Protein AF-A0AAW7IR91-F1 (afdb_monomer_lite)

Structure (mmCIF, N/CA/C/O backbone):
data_AF-A0AAW7IR91-F1
#
_entry.id   AF-A0AAW7IR91-F1
#
loop_
_atom_site.group_PDB
_atom_site.id
_atom_site.type_symbol
_atom_site.label_atom_id
_atom_site.label_alt_id
_atom_site.label_comp_id
_atom_site.label_asym_id
_atom_site.label_entity_id
_atom_site.label_seq_id
_atom_site.pdbx_PDB_ins_code
_atom_site.Cartn_x
_atom_site.Cartn_y
_atom_site.Cartn_z
_atom_site.occupancy
_atom_site.B_iso_or_equiv
_atom_site.auth_seq_id
_atom_site.auth_comp_id
_atom_site.auth_asym_id
_atom_site.auth_atom_id
_atom_site.pdbx_PDB_model_num
ATOM 1 N N . MET A 1 1 ? 12.417 -0.961 -9.261 1.00 44.91 1 MET A N 1
ATOM 2 C CA . MET A 1 1 ? 12.287 0.357 -8.610 1.00 44.91 1 MET A CA 1
ATOM 3 C C . MET A 1 1 ? 11.860 0.157 -7.163 1.00 44.91 1 MET A C 1
ATOM 5 O O . MET A 1 1 ? 10.741 -0.257 -6.910 1.00 44.91 1 MET A O 1
ATOM 9 N N . PHE A 1 2 ? 12.783 0.401 -6.242 1.00 41.16 2 PHE A N 1
ATOM 10 C CA . PHE A 1 2 ? 12.535 0.697 -4.834 1.00 41.16 2 PHE A CA 1
ATOM 11 C C . PHE A 1 2 ? 13.237 2.021 -4.629 1.00 41.16 2 PHE A C 1
ATOM 13 O O . PHE A 1 2 ? 14.450 2.080 -4.825 1.00 41.16 2 PHE A O 1
ATOM 20 N N . GLY A 1 3 ? 12.503 3.100 -4.411 1.00 51.56 3 GLY A N 1
ATOM 21 C CA . GLY A 1 3 ? 13.139 4.396 -4.590 1.00 51.56 3 GLY A CA 1
ATOM 22 C C . GLY A 1 3 ? 12.228 5.562 -4.335 1.00 51.56 3 GLY A C 1
ATOM 23 O O . GLY A 1 3 ? 12.239 6.504 -5.115 1.00 51.56 3 GLY A O 1
ATOM 24 N N . ASP A 1 4 ? 11.451 5.507 -3.263 1.00 53.78 4 ASP A N 1
ATOM 25 C CA . ASP A 1 4 ? 11.021 6.748 -2.644 1.00 53.78 4 ASP A CA 1
ATOM 26 C C . ASP A 1 4 ? 11.996 7.167 -1.518 1.00 53.78 4 ASP A C 1
ATOM 28 O O . ASP A 1 4 ? 12.038 8.340 -1.168 1.00 53.78 4 ASP A O 1
ATOM 32 N N . GLY A 1 5 ? 12.837 6.242 -1.024 1.00 57.88 5 GLY A N 1
ATOM 33 C CA . GLY A 1 5 ? 13.837 6.493 0.014 1.00 57.88 5 GLY A CA 1
ATOM 34 C C . GLY A 1 5 ? 13.222 6.798 1.379 1.00 57.88 5 GLY A C 1
ATOM 35 O O . GLY A 1 5 ? 13.767 7.642 2.085 1.00 57.88 5 GLY A O 1
ATOM 36 N N . TYR A 1 6 ? 12.080 6.188 1.722 1.00 56.50 6 TYR A N 1
ATOM 37 C CA . TYR A 1 6 ? 11.268 6.582 2.881 1.00 56.50 6 TYR A CA 1
ATOM 38 C C . TYR A 1 6 ? 10.801 8.043 2.760 1.00 56.50 6 TYR A C 1
ATOM 40 O O . TYR A 1 6 ? 10.964 8.853 3.670 1.00 56.50 6 TYR A O 1
ATOM 48 N N . GLY A 1 7 ? 10.289 8.411 1.586 1.00 58.56 7 GLY A N 1
ATOM 49 C CA . GLY A 1 7 ? 9.817 9.761 1.287 1.00 58.56 7 GLY A CA 1
ATOM 50 C C . GLY A 1 7 ? 10.896 10.794 0.926 1.00 58.56 7 GLY A C 1
ATOM 51 O O . GLY A 1 7 ? 10.558 11.949 0.680 1.00 58.56 7 GLY A O 1
ATOM 52 N N . THR A 1 8 ? 12.181 10.428 0.868 1.00 59.12 8 THR A N 1
ATOM 53 C CA . THR A 1 8 ? 13.291 11.388 0.671 1.00 59.12 8 THR A CA 1
ATOM 54 C C . THR A 1 8 ? 13.711 11.614 -0.785 1.00 59.12 8 THR A C 1
ATOM 56 O O . THR A 1 8 ? 14.359 12.614 -1.098 1.00 59.12 8 THR A O 1
ATOM 59 N N . SER A 1 9 ? 13.331 10.727 -1.702 1.00 73.19 9 SER A N 1
ATOM 60 C CA . SER A 1 9 ? 13.695 10.827 -3.117 1.00 73.19 9 SER A CA 1
ATOM 61 C C . SER A 1 9 ? 13.120 12.085 -3.772 1.00 73.19 9 SER A C 1
ATOM 63 O O . SER A 1 9 ? 12.084 12.612 -3.362 1.00 73.19 9 SER A O 1
ATOM 65 N N . PHE A 1 10 ? 13.742 12.531 -4.866 1.00 74.19 10 PHE A N 1
ATOM 66 C CA . PHE A 1 10 ? 13.192 13.597 -5.709 1.00 74.19 10 PHE A CA 1
ATOM 67 C C . PHE A 1 10 ? 11.746 13.297 -6.139 1.00 74.19 10 PHE A C 1
ATOM 69 O O . PHE A 1 10 ? 10.889 14.180 -6.112 1.00 74.19 10 PHE A O 1
ATOM 76 N N . LEU A 1 11 ? 11.447 12.037 -6.469 1.00 80.88 11 LEU A N 1
ATOM 77 C CA . LEU A 1 11 ? 10.115 11.617 -6.893 1.00 80.88 11 LEU A CA 1
ATOM 78 C C . LEU A 1 11 ? 9.076 11.715 -5.760 1.00 80.88 11 LEU A C 1
ATOM 80 O O . LEU A 1 11 ? 7.954 12.168 -5.991 1.00 80.88 11 LEU A O 1
ATOM 84 N N . ALA A 1 12 ? 9.462 11.384 -4.529 1.00 75.62 12 ALA A N 1
ATOM 85 C CA . ALA A 1 12 ? 8.611 11.515 -3.348 1.00 75.62 12 ALA A CA 1
ATOM 86 C C . ALA A 1 12 ? 8.434 12.973 -2.897 1.00 75.62 12 ALA A C 1
ATOM 88 O O . ALA A 1 12 ? 7.330 13.398 -2.553 1.00 75.62 12 ALA A O 1
ATOM 89 N N . ASN A 1 13 ? 9.509 13.762 -2.923 1.00 77.62 13 ASN A N 1
ATOM 90 C CA . ASN A 1 13 ? 9.504 15.126 -2.404 1.00 77.62 13 ASN A CA 1
ATOM 91 C C . ASN A 1 13 ? 8.914 16.138 -3.385 1.00 77.62 13 ASN A C 1
ATOM 93 O O . ASN A 1 13 ? 8.056 16.931 -2.989 1.00 77.62 13 ASN A O 1
ATOM 97 N N . GLN A 1 14 ? 9.341 16.089 -4.648 1.00 81.38 14 GLN A N 1
ATOM 98 C CA . GLN A 1 14 ? 8.917 17.020 -5.698 1.00 81.38 14 GLN A CA 1
ATOM 99 C C . GLN A 1 14 ? 7.743 16.471 -6.507 1.00 81.38 14 GLN A C 1
ATOM 101 O O . GLN A 1 14 ? 6.839 17.214 -6.880 1.00 81.38 14 GLN A O 1
ATOM 106 N N . GLY A 1 15 ? 7.736 15.161 -6.761 1.00 84.06 15 GLY A N 1
ATOM 107 C CA . GLY A 1 15 ? 6.652 14.500 -7.487 1.00 84.06 15 GLY A CA 1
ATOM 108 C C . GLY A 1 15 ? 5.457 14.111 -6.615 1.00 84.06 15 GLY A C 1
ATOM 109 O O . GLY A 1 15 ? 4.414 13.763 -7.161 1.00 84.06 15 GLY A O 1
ATOM 110 N N . LYS A 1 16 ? 5.609 14.119 -5.280 1.00 90.69 16 LYS A N 1
ATOM 111 C CA . LYS A 1 16 ? 4.646 13.549 -4.315 1.00 90.69 16 LYS A CA 1
ATOM 112 C C . LYS A 1 16 ? 4.246 12.105 -4.636 1.00 90.69 16 LYS A C 1
ATOM 114 O O . LYS A 1 16 ? 3.186 11.660 -4.217 1.00 90.69 16 LYS A O 1
ATOM 119 N N . ASN A 1 17 ? 5.095 11.375 -5.361 1.00 90.00 17 ASN A N 1
ATOM 120 C CA . ASN A 1 17 ? 4.855 10.014 -5.824 1.00 90.00 17 ASN A CA 1
ATOM 121 C C . ASN A 1 17 ? 5.698 9.039 -5.000 1.00 90.00 17 ASN A C 1
ATOM 123 O O . ASN A 1 17 ? 6.854 8.769 -5.321 1.00 90.00 17 ASN A O 1
ATOM 127 N N . ILE A 1 18 ? 5.109 8.540 -3.917 1.00 88.62 18 ILE A N 1
ATOM 128 C CA . ILE A 1 18 ? 5.779 7.658 -2.948 1.00 88.62 18 ILE A CA 1
ATOM 129 C C . ILE A 1 18 ? 5.772 6.180 -3.376 1.00 88.62 18 ILE A C 1
ATOM 131 O O . ILE A 1 18 ? 6.464 5.359 -2.788 1.00 88.62 18 ILE A O 1
ATOM 135 N N . PHE A 1 19 ? 5.034 5.837 -4.438 1.00 90.06 19 PHE A N 1
ATOM 136 C CA . PHE A 1 19 ? 4.905 4.458 -4.928 1.00 90.06 19 PHE A CA 1
ATOM 137 C C . PHE A 1 19 ? 5.681 4.187 -6.219 1.00 90.06 19 PHE A C 1
ATOM 139 O O . PHE A 1 19 ? 5.736 3.047 -6.679 1.00 90.06 19 PHE A O 1
ATOM 146 N N . GLY A 1 20 ? 6.278 5.216 -6.827 1.00 89.38 20 GLY A N 1
ATOM 147 C CA . GLY A 1 20 ? 6.952 5.084 -8.116 1.00 89.38 20 GLY A CA 1
ATOM 148 C C . GLY A 1 20 ? 5.993 4.782 -9.271 1.00 89.38 20 GLY A C 1
ATOM 149 O O . GLY A 1 20 ? 6.387 4.139 -10.241 1.00 89.38 20 GLY A O 1
ATOM 150 N N . THR A 1 21 ? 4.734 5.223 -9.192 1.00 91.00 21 THR A N 1
ATOM 151 C CA . THR A 1 21 ? 3.725 4.924 -10.217 1.00 91.00 21 THR A CA 1
ATOM 152 C C . THR A 1 21 ? 4.099 5.592 -11.542 1.00 91.00 21 THR A C 1
ATOM 154 O O . THR A 1 21 ? 4.224 6.819 -11.615 1.00 91.00 21 THR A O 1
ATOM 157 N N . LYS A 1 22 ? 4.281 4.797 -12.602 1.00 89.50 22 LYS A N 1
ATOM 158 C CA . LYS A 1 22 ? 4.621 5.286 -13.950 1.00 89.50 22 LYS A CA 1
ATOM 159 C C . LYS A 1 22 ? 3.425 5.952 -14.652 1.00 89.50 22 LYS A C 1
ATOM 161 O O . LYS A 1 22 ? 2.261 5.652 -14.371 1.00 89.50 22 LYS A O 1
ATOM 166 N N . GLY A 1 23 ? 3.721 6.841 -15.601 1.00 90.44 23 GLY A N 1
ATOM 167 C CA . GLY A 1 23 ? 2.746 7.542 -16.445 1.00 90.44 23 GLY A CA 1
ATOM 168 C C . GLY A 1 23 ? 2.557 9.012 -16.070 1.00 90.44 23 GLY A C 1
ATOM 169 O O . GLY A 1 23 ? 3.486 9.662 -15.600 1.00 90.44 23 GLY A O 1
ATOM 170 N N . ASP A 1 24 ? 1.358 9.539 -16.300 1.00 92.75 24 ASP A N 1
ATOM 171 C CA . ASP A 1 24 ? 0.935 10.862 -15.838 1.00 92.75 24 ASP A CA 1
ATOM 172 C C . ASP A 1 24 ? -0.299 10.774 -14.939 1.00 92.75 24 ASP A C 1
ATOM 174 O O . ASP A 1 24 ? -1.052 9.798 -14.970 1.00 92.75 24 ASP A O 1
ATOM 178 N N . PHE A 1 25 ? -0.470 11.796 -14.109 1.00 93.69 25 PHE A N 1
ATOM 179 C CA . PHE A 1 25 ? -1.666 11.994 -13.311 1.00 93.69 25 PHE A CA 1
ATOM 180 C C . PHE A 1 25 ? -2.304 13.312 -13.727 1.00 93.69 25 PHE A C 1
ATOM 182 O O . PHE A 1 25 ? -1.758 14.381 -13.466 1.00 93.69 25 PHE A O 1
ATOM 189 N N . LYS A 1 26 ? -3.454 13.234 -14.408 1.00 93.50 26 LYS A N 1
ATOM 190 C CA . LYS A 1 26 ? -4.162 14.406 -14.955 1.00 93.50 26 LYS A CA 1
ATOM 191 C C . LYS A 1 26 ? -3.244 15.279 -15.834 1.00 93.50 26 LYS A C 1
ATOM 193 O O . LYS A 1 26 ? -3.295 16.501 -15.757 1.00 93.50 26 LYS A O 1
ATOM 198 N N . GLY A 1 27 ? -2.389 14.646 -16.644 1.00 94.06 27 GLY A N 1
ATOM 199 C CA . GLY A 1 27 ? -1.415 15.324 -17.504 1.00 94.06 27 GLY A CA 1
ATOM 200 C C . GLY A 1 27 ? -0.086 15.682 -16.827 1.00 94.06 27 GLY A C 1
ATOM 201 O O . GLY A 1 27 ? 0.899 15.912 -17.527 1.00 94.06 27 GLY A O 1
ATOM 202 N N . GLU A 1 28 ? -0.002 15.653 -15.494 1.00 96.44 28 GLU A N 1
ATOM 203 C CA . GLU A 1 28 ? 1.215 15.996 -14.754 1.00 96.44 28 GLU A CA 1
ATOM 204 C C . GLU A 1 28 ? 2.156 14.795 -14.601 1.00 96.44 28 GLU A C 1
ATOM 206 O O . GLU A 1 28 ? 1.751 13.675 -14.267 1.00 96.44 28 GLU A O 1
ATOM 211 N N . SER A 1 29 ? 3.453 15.032 -14.807 1.00 95.12 29 SER A N 1
ATOM 212 C CA . SER A 1 29 ? 4.480 14.000 -14.660 1.00 95.12 29 SER A CA 1
ATOM 213 C C . SER A 1 29 ? 5.855 14.565 -14.329 1.00 95.12 29 SER A C 1
ATOM 215 O O . SER A 1 29 ? 6.128 15.749 -14.519 1.00 95.12 29 SER A O 1
ATOM 217 N N . VAL A 1 30 ? 6.725 13.684 -13.848 1.00 92.31 30 VAL A N 1
ATOM 218 C CA . VAL A 1 30 ? 8.154 13.910 -13.657 1.00 92.31 30 VAL A CA 1
ATOM 219 C C . VAL A 1 30 ? 8.903 12.871 -14.486 1.00 92.31 30 VAL A C 1
ATOM 221 O O . VAL A 1 30 ? 8.637 11.674 -14.379 1.00 92.31 30 VAL A O 1
ATOM 224 N N . ILE A 1 31 ? 9.839 13.323 -15.318 1.00 90.75 31 ILE A N 1
ATOM 225 C CA . ILE A 1 31 ? 10.713 12.445 -16.098 1.00 90.75 31 ILE A CA 1
ATOM 226 C C . ILE A 1 31 ? 12.050 12.343 -15.372 1.00 90.75 31 ILE A C 1
ATOM 228 O O . ILE A 1 31 ? 12.711 13.355 -15.147 1.00 90.75 31 ILE A O 1
ATOM 232 N N . ILE A 1 32 ? 12.437 11.126 -14.996 1.00 88.19 32 ILE A N 1
ATOM 233 C CA . ILE A 1 32 ? 13.714 10.842 -14.332 1.00 88.19 32 ILE A CA 1
ATOM 234 C C . ILE A 1 32 ? 14.343 9.578 -14.907 1.00 88.19 32 ILE A C 1
ATOM 236 O O . ILE A 1 32 ? 13.657 8.696 -15.426 1.00 88.19 32 ILE A O 1
ATOM 240 N N . GLN A 1 33 ? 15.661 9.488 -14.796 1.00 86.94 33 GLN A N 1
ATOM 241 C CA . GLN A 1 33 ? 16.402 8.285 -15.138 1.00 86.94 33 GLN A CA 1
ATOM 242 C C . GLN A 1 33 ? 16.251 7.248 -14.017 1.00 86.94 33 GLN A C 1
ATOM 244 O O . GLN A 1 33 ? 16.450 7.558 -12.842 1.00 86.94 33 GLN A O 1
ATOM 249 N N . THR A 1 34 ? 15.892 6.016 -14.370 1.00 86.69 34 THR A N 1
ATOM 250 C CA . THR A 1 34 ? 15.755 4.894 -13.433 1.00 86.69 34 THR A CA 1
ATOM 251 C C . THR A 1 34 ? 16.511 3.672 -13.917 1.00 86.69 34 THR A C 1
ATOM 253 O O . THR A 1 34 ? 16.859 3.564 -15.089 1.00 86.69 34 THR A O 1
ATOM 256 N N . ILE A 1 35 ? 16.757 2.737 -13.002 1.00 87.81 35 ILE A N 1
ATOM 257 C CA . ILE A 1 35 ? 17.285 1.417 -13.339 1.00 87.81 35 ILE A CA 1
ATOM 258 C C . ILE A 1 35 ? 16.107 0.475 -13.597 1.00 87.81 35 ILE A C 1
ATOM 260 O O . ILE A 1 35 ? 15.287 0.241 -12.706 1.00 87.81 35 ILE A O 1
ATOM 264 N N . GLU A 1 36 ? 16.052 -0.067 -14.806 1.00 87.88 36 GLU A N 1
ATOM 265 C CA . GLU A 1 36 ? 15.195 -1.185 -15.196 1.00 87.88 36 GLU A CA 1
ATOM 266 C C . GLU A 1 36 ? 16.045 -2.440 -15.364 1.00 87.88 36 GLU A C 1
ATOM 268 O O . GLU A 1 36 ? 17.218 -2.347 -15.713 1.00 87.88 36 GLU A O 1
ATOM 273 N N . TYR A 1 37 ? 15.469 -3.614 -15.135 1.00 88.50 37 TYR A N 1
ATOM 274 C CA . TYR A 1 37 ? 16.160 -4.875 -15.386 1.00 88.50 37 TYR A CA 1
ATOM 275 C C . TYR A 1 37 ? 15.627 -5.504 -16.672 1.00 88.50 37 TYR A C 1
ATOM 277 O O . TYR A 1 37 ? 14.447 -5.832 -16.767 1.00 88.50 37 TYR A O 1
ATOM 285 N N . VAL A 1 38 ? 16.505 -5.680 -17.659 1.00 88.44 38 VAL A N 1
ATOM 286 C CA . VAL A 1 38 ? 16.202 -6.337 -18.938 1.00 88.44 38 VAL A CA 1
ATOM 287 C C . VAL A 1 38 ? 17.070 -7.582 -19.024 1.00 88.44 38 VAL A C 1
ATOM 289 O O . VAL A 1 38 ? 18.289 -7.494 -18.901 1.00 88.44 38 VAL A O 1
ATOM 292 N N . ASN A 1 39 ? 16.453 -8.757 -19.178 1.00 87.88 39 ASN A N 1
ATOM 293 C CA . ASN A 1 39 ? 17.149 -10.051 -19.117 1.00 87.88 39 ASN A CA 1
ATOM 294 C C . ASN A 1 39 ? 18.015 -10.213 -17.847 1.00 87.88 39 ASN A C 1
ATOM 296 O O . ASN A 1 39 ? 19.097 -10.790 -17.887 1.00 87.88 39 ASN A O 1
ATOM 300 N N . GLY A 1 40 ? 17.558 -9.652 -16.721 1.00 84.88 40 GLY A N 1
ATOM 301 C CA . GLY A 1 40 ? 18.269 -9.689 -15.439 1.00 84.88 40 GLY A CA 1
ATOM 302 C C . GLY A 1 40 ? 19.435 -8.701 -15.301 1.00 84.88 40 GLY A C 1
ATOM 303 O O . GLY A 1 40 ? 19.997 -8.598 -14.213 1.00 84.88 40 GLY A O 1
ATOM 304 N N . ALA A 1 41 ? 19.775 -7.939 -16.344 1.00 89.00 41 ALA A N 1
ATOM 305 C CA . ALA A 1 41 ? 20.823 -6.923 -16.296 1.00 89.00 41 ALA A CA 1
ATOM 306 C C . ALA A 1 41 ? 20.237 -5.520 -16.043 1.00 89.00 41 ALA A C 1
ATOM 308 O O . ALA A 1 41 ? 19.228 -5.168 -16.661 1.00 89.00 41 ALA A O 1
ATOM 309 N N . PRO A 1 42 ? 20.852 -4.699 -15.170 1.00 89.50 42 PRO A N 1
ATOM 310 C CA . PRO A 1 42 ? 20.404 -3.335 -14.923 1.00 89.50 42 PRO A CA 1
ATOM 311 C C . PRO A 1 42 ? 20.737 -2.421 -16.112 1.00 89.50 42 PRO A C 1
ATOM 313 O O . PRO A 1 42 ? 21.872 -2.370 -16.580 1.00 89.50 42 PRO A O 1
ATOM 316 N N . VAL A 1 43 ? 19.753 -1.647 -16.559 1.00 92.06 43 VAL A N 1
ATOM 317 C CA . VAL A 1 43 ? 19.857 -0.666 -17.644 1.00 92.06 43 VAL A CA 1
ATOM 318 C C . VAL A 1 43 ? 19.279 0.660 -17.164 1.00 92.06 43 VAL A C 1
ATOM 320 O O . VAL A 1 43 ? 18.231 0.689 -16.520 1.00 92.06 43 VAL A O 1
ATOM 323 N N . GLN A 1 44 ? 19.948 1.770 -17.478 1.00 90.56 44 GLN A N 1
ATOM 324 C CA . GLN A 1 44 ? 19.427 3.101 -17.173 1.00 90.56 44 GLN A CA 1
ATOM 325 C C . GLN A 1 44 ? 18.466 3.565 -18.268 1.00 90.56 44 GLN A C 1
ATOM 327 O O . GLN A 1 44 ? 18.838 3.631 -19.438 1.00 90.56 44 GLN A O 1
ATOM 332 N N . VAL A 1 45 ? 17.243 3.919 -17.885 1.00 90.00 45 VAL A N 1
ATOM 333 C CA . VAL A 1 45 ? 16.170 4.307 -18.807 1.00 90.00 45 VAL A CA 1
ATOM 334 C C . VAL A 1 45 ? 15.484 5.564 -18.287 1.00 90.00 45 VAL A C 1
ATOM 336 O O . VAL A 1 45 ? 15.169 5.663 -17.102 1.00 90.00 45 VAL A O 1
ATOM 339 N N . TRP A 1 46 ? 15.231 6.531 -19.168 1.00 89.62 46 TRP A N 1
ATOM 340 C CA . TRP A 1 46 ? 14.371 7.669 -18.850 1.00 89.62 46 TRP A CA 1
ATOM 341 C C . TRP A 1 46 ? 12.919 7.206 -18.783 1.00 89.62 46 TRP A C 1
ATOM 343 O O . TRP A 1 46 ? 12.357 6.756 -19.779 1.00 89.62 46 TRP A O 1
ATOM 353 N N . ASN A 1 47 ? 12.315 7.318 -17.606 1.00 90.06 47 ASN A N 1
ATOM 354 C CA . ASN A 1 47 ? 10.933 6.930 -17.371 1.00 90.06 47 ASN A CA 1
ATOM 355 C C . ASN A 1 47 ? 10.096 8.140 -16.959 1.00 90.06 47 ASN A C 1
ATOM 357 O O . ASN A 1 47 ? 10.568 9.067 -16.297 1.00 90.06 47 ASN A O 1
ATOM 361 N N . LYS A 1 48 ? 8.822 8.101 -17.351 1.00 92.31 48 LYS A N 1
ATOM 362 C CA . LYS A 1 48 ? 7.804 9.080 -16.975 1.00 92.31 48 LYS A CA 1
ATOM 363 C C . LYS A 1 48 ? 7.053 8.564 -15.749 1.00 92.31 48 LYS A C 1
ATOM 365 O O . LYS A 1 48 ? 6.487 7.471 -15.794 1.00 92.31 48 LYS A O 1
ATOM 370 N N . PHE A 1 49 ? 7.032 9.349 -14.680 1.00 92.62 49 PHE A N 1
ATOM 371 C CA . PHE A 1 49 ? 6.323 9.041 -13.441 1.00 92.62 49 PHE A CA 1
ATOM 372 C C . PHE A 1 49 ? 5.219 10.045 -13.175 1.00 92.62 49 PHE A C 1
ATOM 374 O O . PHE A 1 49 ? 5.363 11.234 -13.464 1.00 92.62 49 PHE A O 1
ATOM 381 N N . ARG A 1 50 ? 4.130 9.562 -12.578 1.00 95.25 50 ARG A N 1
ATOM 382 C CA . ARG A 1 50 ? 3.007 10.405 -12.176 1.00 95.25 50 ARG A CA 1
ATOM 383 C C . ARG A 1 50 ? 3.491 11.457 -11.184 1.00 95.25 50 ARG A C 1
ATOM 385 O O . ARG A 1 50 ? 4.325 11.159 -10.327 1.00 95.25 50 ARG A O 1
ATOM 392 N N . LYS A 1 51 ? 2.973 12.676 -11.310 1.00 95.75 51 LYS A N 1
ATOM 393 C CA . LYS A 1 51 ? 3.209 13.769 -10.366 1.00 95.75 51 LYS A CA 1
ATOM 394 C C . LYS A 1 51 ? 1.892 14.130 -9.703 1.00 95.75 51 LYS A C 1
ATOM 396 O O . LYS A 1 51 ? 0.904 14.373 -10.388 1.00 95.75 51 LYS A O 1
ATOM 401 N N . TYR A 1 52 ? 1.893 14.174 -8.380 1.00 95.75 52 TYR A N 1
ATOM 402 C CA . TYR A 1 52 ? 0.692 14.379 -7.588 1.00 95.75 52 TYR A CA 1
ATOM 403 C C . TYR A 1 52 ? 0.727 15.721 -6.853 1.00 95.75 52 TYR A C 1
ATOM 405 O O . TYR A 1 52 ? 1.804 16.208 -6.502 1.00 95.75 52 TYR A O 1
ATOM 413 N N . PRO A 1 53 ? -0.443 16.313 -6.561 1.00 94.75 53 PRO A N 1
ATOM 414 C CA . PRO A 1 53 ? -0.527 17.473 -5.677 1.00 94.75 53 PRO A CA 1
ATOM 415 C C . PRO A 1 53 ? -0.148 17.146 -4.224 1.00 94.75 53 PRO A C 1
ATOM 417 O O . PRO A 1 53 ? 0.465 17.965 -3.543 1.00 94.75 53 PRO A O 1
ATOM 420 N N . THR A 1 54 ? -0.505 15.950 -3.739 1.00 93.56 54 THR A N 1
ATOM 421 C CA . THR A 1 54 ? -0.302 15.512 -2.349 1.00 93.56 54 THR A CA 1
ATOM 422 C C . THR A 1 54 ? 0.066 14.028 -2.281 1.00 93.56 54 THR A C 1
ATOM 424 O O . THR A 1 54 ? -0.188 13.269 -3.217 1.00 93.56 54 THR A O 1
ATOM 427 N N . TRP A 1 55 ? 0.637 13.592 -1.152 1.00 88.94 55 TRP A N 1
ATOM 428 C CA . TRP A 1 55 ? 0.867 12.164 -0.891 1.00 88.94 55 TRP A CA 1
ATOM 429 C C . TRP A 1 55 ? -0.443 11.368 -0.808 1.00 88.94 55 TRP A C 1
ATOM 431 O O . TRP A 1 55 ? -0.494 10.226 -1.254 1.00 88.94 55 TRP A O 1
ATOM 441 N N . GLU A 1 56 ? -1.517 11.984 -0.306 1.00 93.44 56 GLU A N 1
ATOM 442 C CA . GLU A 1 56 ? -2.851 11.376 -0.271 1.00 93.44 56 GLU A CA 1
ATOM 443 C C . GLU A 1 56 ? -3.370 11.061 -1.681 1.00 93.44 56 GLU A C 1
ATOM 445 O O . GLU A 1 56 ? -3.892 9.972 -1.913 1.00 93.4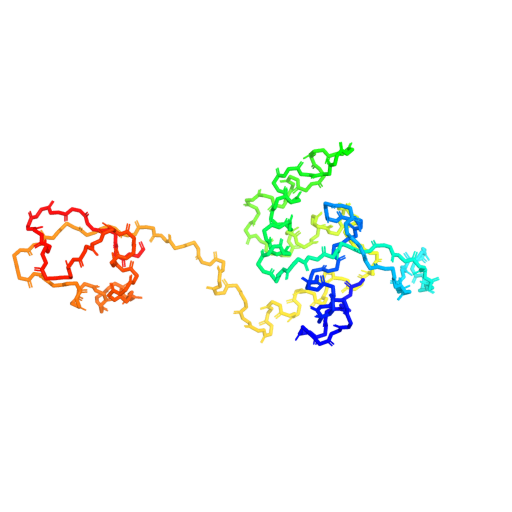4 56 GLU A O 1
ATOM 450 N N . GLU A 1 57 ? -3.174 11.967 -2.647 1.00 95.44 57 GLU A N 1
ATOM 451 C CA . GLU A 1 57 ? -3.542 11.707 -4.044 1.00 95.44 57 GLU A CA 1
ATOM 452 C C . GLU A 1 57 ? -2.719 10.558 -4.636 1.00 95.44 57 GLU A C 1
ATOM 454 O O . GLU A 1 57 ? -3.269 9.746 -5.372 1.00 95.44 57 GLU A O 1
ATOM 459 N N . SER A 1 58 ? -1.438 10.427 -4.275 1.00 94.25 58 SER A N 1
ATOM 460 C CA . SER A 1 58 ? -0.613 9.290 -4.703 1.00 94.25 58 SER A CA 1
ATOM 461 C C . SER A 1 58 ? -1.137 7.957 -4.159 1.00 94.25 58 SER A C 1
ATOM 463 O O . SER A 1 58 ? -1.231 6.984 -4.908 1.00 94.25 58 SER A O 1
ATOM 465 N N . LEU A 1 59 ? -1.541 7.921 -2.884 1.00 93.19 59 LEU A N 1
ATOM 466 C CA . LEU A 1 59 ? -2.127 6.733 -2.253 1.00 93.19 59 LEU A CA 1
ATOM 467 C C . LEU A 1 59 ? -3.472 6.371 -2.886 1.00 93.19 59 LEU A C 1
ATOM 469 O O . LEU A 1 59 ? -3.697 5.224 -3.273 1.00 93.19 59 LEU A O 1
ATOM 473 N N . ARG A 1 60 ? -4.355 7.362 -3.039 1.00 94.94 60 ARG A N 1
ATOM 474 C CA . ARG A 1 60 ? -5.667 7.191 -3.671 1.00 94.94 60 ARG A CA 1
ATOM 475 C C . ARG A 1 60 ? -5.533 6.717 -5.115 1.00 94.94 60 ARG A C 1
ATOM 477 O O . ARG A 1 60 ? -6.329 5.895 -5.569 1.00 94.94 60 ARG A O 1
ATOM 484 N N . ASP A 1 61 ? -4.559 7.232 -5.851 1.00 95.56 61 ASP A N 1
ATOM 485 C CA . ASP A 1 61 ? -4.311 6.847 -7.236 1.00 95.56 61 ASP A CA 1
ATOM 486 C C . ASP A 1 61 ? -3.789 5.409 -7.354 1.00 95.56 61 ASP A C 1
ATOM 488 O O . ASP A 1 61 ? -4.293 4.657 -8.189 1.00 95.56 61 ASP A O 1
ATOM 492 N N . LEU A 1 62 ? -2.872 4.979 -6.477 1.00 94.38 62 LEU A N 1
ATOM 493 C CA . LEU A 1 62 ? -2.433 3.581 -6.433 1.00 94.38 62 LEU A CA 1
ATOM 494 C C . LEU A 1 62 ? -3.597 2.634 -6.095 1.00 94.38 62 LEU A C 1
ATOM 496 O O . LEU A 1 62 ? -3.795 1.634 -6.784 1.00 94.38 62 LEU A O 1
ATOM 500 N N . ALA A 1 63 ? -4.419 2.967 -5.095 1.00 93.19 63 ALA A N 1
ATOM 501 C CA . ALA A 1 63 ? -5.600 2.168 -4.759 1.00 93.19 63 ALA A CA 1
ATOM 502 C C . ALA A 1 63 ? -6.570 2.059 -5.952 1.00 93.19 63 ALA A C 1
ATOM 504 O O . ALA A 1 63 ? -7.066 0.979 -6.273 1.00 93.19 63 ALA A O 1
ATOM 505 N N . ASN A 1 64 ? -6.797 3.166 -6.670 1.00 94.62 64 ASN A N 1
ATOM 506 C CA . ASN A 1 64 ? -7.601 3.157 -7.891 1.00 94.62 64 ASN A CA 1
ATOM 507 C C . ASN A 1 64 ? -6.975 2.310 -9.003 1.00 94.62 64 ASN A C 1
ATOM 509 O O . ASN A 1 64 ? -7.719 1.665 -9.736 1.00 94.62 64 ASN A O 1
ATOM 513 N N . LEU A 1 65 ? -5.647 2.303 -9.144 1.00 93.81 65 LEU A N 1
ATOM 514 C CA . LEU A 1 65 ? -4.951 1.466 -10.119 1.00 93.81 65 LEU A CA 1
ATOM 515 C C . LEU A 1 65 ? -5.221 -0.020 -9.861 1.00 93.81 65 LEU A C 1
ATOM 517 O O . LEU A 1 65 ? -5.509 -0.750 -10.807 1.00 93.81 65 LEU A O 1
ATOM 521 N N . TYR A 1 66 ? -5.190 -0.459 -8.601 1.00 93.94 66 TYR A N 1
ATOM 522 C CA . TYR A 1 66 ? -5.486 -1.851 -8.255 1.00 93.94 66 TYR A CA 1
ATOM 523 C C . TYR A 1 66 ? -6.948 -2.218 -8.511 1.00 93.94 66 TYR A C 1
ATOM 525 O O . TYR A 1 66 ? -7.228 -3.258 -9.100 1.00 93.94 66 TYR A O 1
ATOM 533 N N . VAL A 1 67 ? -7.882 -1.338 -8.146 1.00 93.62 67 VAL A N 1
ATOM 534 C CA . VAL A 1 67 ? -9.324 -1.594 -8.302 1.00 93.62 67 VAL A CA 1
ATOM 535 C C . VAL A 1 67 ? -9.785 -1.499 -9.761 1.00 93.62 67 VAL A C 1
ATOM 537 O O . VAL A 1 67 ? -10.667 -2.243 -10.180 1.00 93.62 67 VAL A O 1
ATOM 540 N N . LYS A 1 68 ? -9.236 -0.563 -10.544 1.00 94.56 68 LYS A N 1
ATOM 541 C CA . LYS A 1 68 ? -9.732 -0.223 -11.893 1.00 94.56 68 LYS A CA 1
ATOM 542 C C . LYS A 1 68 ? -8.817 -0.685 -13.025 1.00 94.56 68 LYS A C 1
ATOM 544 O O . LYS A 1 68 ? -9.161 -0.464 -14.191 1.00 94.56 68 LYS A O 1
ATOM 549 N N . GLY A 1 69 ? -7.651 -1.241 -12.703 1.00 92.81 69 GLY A N 1
ATOM 550 C CA . GLY A 1 69 ? -6.602 -1.551 -13.666 1.00 92.81 69 GLY A CA 1
ATOM 551 C C . GLY A 1 69 ? -6.111 -0.320 -14.434 1.00 92.81 69 GLY A C 1
ATOM 552 O O . GLY A 1 69 ? -6.313 0.834 -14.045 1.00 92.81 69 GLY A O 1
ATOM 553 N N . THR A 1 70 ? -5.462 -0.565 -15.567 1.00 90.81 70 THR A N 1
ATOM 554 C CA . THR A 1 70 ? -5.015 0.486 -16.489 1.00 90.81 70 THR A CA 1
ATOM 555 C C . THR A 1 70 ? -6.089 0.782 -17.538 1.00 90.81 70 THR A C 1
ATOM 557 O O . THR A 1 70 ? -7.082 0.066 -17.667 1.00 90.81 70 THR A O 1
ATOM 560 N N . SER A 1 71 ? -5.901 1.843 -18.327 1.00 89.69 71 SER A N 1
ATOM 561 C CA . SER A 1 71 ? -6.788 2.145 -19.460 1.00 89.69 71 SER A CA 1
ATOM 562 C C . SER A 1 71 ? -6.825 1.026 -20.507 1.00 89.69 71 SER A C 1
ATOM 564 O O . SER A 1 71 ? -7.867 0.813 -21.118 1.00 89.69 71 SER A O 1
ATOM 566 N N . TRP A 1 72 ? -5.711 0.313 -20.694 1.00 91.38 72 TRP A N 1
ATOM 567 C CA . TRP A 1 72 ? -5.554 -0.753 -21.687 1.00 91.38 72 TRP A CA 1
ATOM 568 C C . TRP A 1 72 ? -5.818 -2.156 -21.125 1.00 91.38 72 TRP A C 1
ATOM 570 O O . TRP A 1 72 ? -6.108 -3.068 -21.892 1.00 91.38 72 TRP A O 1
ATOM 580 N N . ASN A 1 73 ? -5.751 -2.345 -19.804 1.00 94.38 73 ASN A N 1
ATOM 581 C CA . ASN A 1 73 ? -6.107 -3.600 -19.151 1.00 94.38 73 ASN A CA 1
ATOM 582 C C . ASN A 1 73 ? -6.736 -3.343 -17.775 1.00 94.38 73 ASN A C 1
ATOM 584 O O . ASN A 1 73 ? -6.056 -3.162 -16.763 1.00 94.38 73 ASN A O 1
ATOM 588 N N . ARG A 1 74 ? -8.071 -3.384 -17.744 1.00 95.81 74 ARG A N 1
ATOM 589 C CA . ARG A 1 74 ? -8.878 -3.207 -16.527 1.00 95.81 74 ARG A CA 1
ATOM 590 C C . ARG A 1 74 ? -8.702 -4.329 -15.506 1.00 95.81 74 ARG A C 1
ATOM 592 O O . ARG A 1 74 ? -8.955 -4.103 -14.332 1.00 95.81 74 ARG A O 1
ATOM 599 N N . SER A 1 75 ? -8.240 -5.500 -15.943 1.00 96.19 75 SER A N 1
ATOM 600 C CA . SER A 1 75 ? -8.054 -6.672 -15.082 1.00 96.19 75 SER A CA 1
ATOM 601 C C . SER A 1 75 ? -6.609 -6.851 -14.609 1.00 96.19 75 SER A C 1
ATOM 603 O O . SER A 1 75 ? -6.304 -7.833 -13.945 1.00 96.19 75 SER A O 1
ATOM 605 N N . LEU A 1 76 ? -5.703 -5.920 -14.939 1.00 96.25 76 LEU A N 1
ATOM 606 C CA . LEU A 1 76 ? -4.260 -6.103 -14.740 1.00 96.25 76 LEU A CA 1
ATOM 607 C C . LEU A 1 76 ? -3.871 -6.420 -13.286 1.00 96.25 76 LEU A C 1
ATOM 609 O O . LEU A 1 76 ? -2.952 -7.196 -13.061 1.00 96.25 76 LEU A O 1
ATOM 613 N N . TYR A 1 77 ? -4.582 -5.845 -12.313 1.00 96.44 77 TYR A N 1
ATOM 614 C CA . TYR A 1 77 ? -4.289 -5.988 -10.884 1.00 96.44 77 TYR A CA 1
ATOM 615 C C . TYR A 1 77 ? -5.369 -6.752 -10.104 1.00 96.44 77 TYR A C 1
ATOM 617 O O . TYR A 1 77 ? -5.344 -6.753 -8.876 1.00 96.44 77 TYR A O 1
ATOM 625 N N . THR A 1 78 ? -6.319 -7.424 -10.766 1.00 95.50 78 THR A N 1
ATOM 626 C CA . THR A 1 78 ? -7.446 -8.067 -10.059 1.00 95.50 78 THR A CA 1
ATOM 627 C C . THR A 1 78 ? -7.004 -9.163 -9.095 1.00 95.50 78 THR A C 1
ATOM 629 O O . THR A 1 78 ? -7.666 -9.368 -8.087 1.00 95.50 78 THR A O 1
ATOM 632 N N . ALA A 1 79 ? -5.871 -9.822 -9.358 1.00 96.69 79 ALA A N 1
ATOM 633 C CA . ALA A 1 79 ? -5.289 -10.828 -8.465 1.00 96.69 79 ALA A CA 1
ATOM 634 C C . ALA A 1 79 ? -4.779 -10.256 -7.126 1.00 96.69 79 ALA A C 1
ATOM 636 O O . ALA A 1 79 ? -4.529 -11.016 -6.200 1.00 96.69 79 ALA A O 1
ATOM 637 N N . VAL A 1 80 ? -4.619 -8.933 -7.017 1.00 95.38 80 VAL A N 1
ATOM 638 C CA . VAL A 1 80 ? -4.240 -8.256 -5.766 1.00 95.38 80 VAL A CA 1
ATOM 639 C C . VAL A 1 80 ? -5.462 -8.049 -4.864 1.00 95.38 80 VAL A C 1
ATOM 641 O O . VAL A 1 80 ? -5.342 -8.002 -3.644 1.00 95.38 80 VAL A O 1
ATOM 644 N N . ILE A 1 81 ? -6.654 -7.907 -5.450 1.00 92.81 81 ILE A N 1
ATOM 645 C CA . ILE A 1 81 ? -7.866 -7.542 -4.714 1.00 92.81 81 ILE A CA 1
ATOM 646 C C . ILE A 1 81 ? -8.348 -8.719 -3.863 1.00 92.81 81 ILE A C 1
ATOM 648 O O . ILE A 1 81 ? -8.735 -9.760 -4.386 1.00 92.81 81 ILE A O 1
ATOM 652 N N . GLY A 1 82 ? -8.369 -8.517 -2.544 1.00 89.50 82 GLY A N 1
ATOM 653 C CA . GLY A 1 82 ? -8.832 -9.511 -1.572 1.00 89.50 82 GLY A CA 1
ATOM 654 C C . GLY A 1 82 ? -7.801 -10.582 -1.206 1.00 89.50 82 GLY A C 1
ATOM 655 O O . GLY A 1 82 ? -8.118 -11.451 -0.397 1.00 89.50 82 GLY A O 1
ATOM 656 N N . GLU A 1 83 ? -6.586 -10.527 -1.75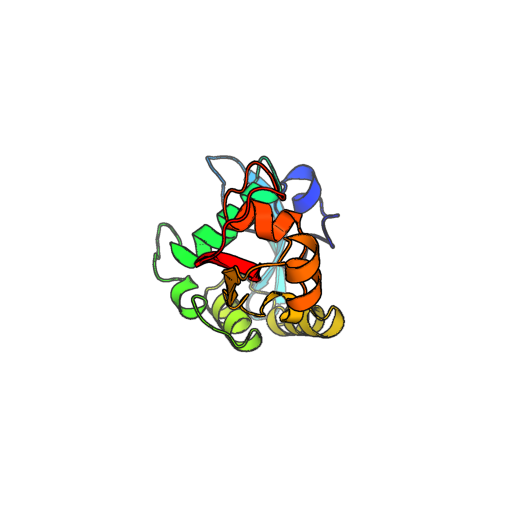8 1.00 94.75 83 GLU A N 1
ATOM 657 C CA . GLU A 1 83 ? -5.488 -11.393 -1.327 1.00 94.75 83 GLU A CA 1
ATOM 658 C C . GLU A 1 83 ? -5.022 -10.976 0.075 1.00 94.75 83 GLU A C 1
ATOM 660 O O . GLU A 1 83 ? -4.715 -9.810 0.316 1.00 94.75 83 GLU A O 1
ATOM 665 N N . GLN A 1 84 ? -4.995 -11.936 0.999 1.00 90.88 84 GLN A N 1
ATOM 666 C CA . GLN A 1 84 ? -4.645 -11.712 2.408 1.00 90.88 84 GLN A CA 1
ATOM 667 C C . GLN A 1 84 ? -3.202 -12.125 2.715 1.00 90.88 84 GLN A C 1
ATOM 669 O O . GLN A 1 84 ? -2.629 -11.701 3.714 1.00 90.88 84 GLN A O 1
ATOM 674 N N . ASP A 1 85 ? -2.592 -12.947 1.861 1.00 94.75 85 ASP A N 1
ATOM 675 C CA . ASP A 1 85 ? -1.176 -13.273 1.948 1.00 94.75 85 ASP A CA 1
ATOM 676 C C . ASP A 1 85 ? -0.369 -12.197 1.214 1.00 94.75 85 ASP A C 1
ATOM 678 O O . ASP A 1 85 ? -0.324 -12.153 -0.022 1.00 94.75 85 ASP A O 1
ATOM 682 N N . TYR A 1 86 ? 0.312 -11.333 1.972 1.00 95.81 86 TYR A N 1
ATOM 683 C CA . TYR A 1 86 ? 1.087 -10.248 1.378 1.00 95.81 86 TYR A CA 1
ATOM 684 C C . TYR A 1 86 ? 2.152 -10.761 0.395 1.00 95.81 86 TYR A C 1
ATOM 686 O O . TYR A 1 86 ? 2.411 -10.094 -0.601 1.00 95.81 86 TYR A O 1
ATOM 694 N N . LYS A 1 87 ? 2.742 -11.956 0.575 1.00 96.88 87 LYS A N 1
ATOM 695 C CA . LYS A 1 87 ? 3.740 -12.493 -0.373 1.00 96.88 87 LYS A CA 1
ATOM 696 C C . LYS A 1 87 ? 3.093 -12.827 -1.714 1.00 96.88 87 LYS A C 1
ATOM 698 O O . LYS A 1 87 ? 3.687 -12.560 -2.762 1.00 96.88 87 LYS A O 1
ATOM 703 N N . LYS A 1 88 ? 1.864 -13.354 -1.703 1.00 97.81 88 LYS A N 1
ATOM 704 C CA . LYS A 1 88 ? 1.077 -13.570 -2.927 1.00 97.81 88 LYS A CA 1
ATOM 705 C C . LYS A 1 88 ? 0.649 -12.253 -3.564 1.00 97.81 88 LYS A C 1
ATOM 707 O O . LYS A 1 88 ? 0.797 -12.114 -4.777 1.00 97.81 88 LYS A O 1
ATOM 712 N N . ALA A 1 89 ? 0.224 -11.270 -2.770 1.00 97.00 89 ALA A N 1
ATOM 713 C CA . ALA A 1 89 ? -0.122 -9.940 -3.271 1.00 97.00 89 ALA A CA 1
ATOM 714 C C . ALA A 1 89 ? 1.082 -9.264 -3.953 1.00 97.00 89 ALA A C 1
ATOM 716 O O . ALA A 1 89 ? 0.968 -8.760 -5.070 1.00 97.00 89 ALA A O 1
ATOM 717 N N . LEU A 1 90 ? 2.269 -9.332 -3.337 1.00 97.06 90 LEU A N 1
ATOM 718 C CA . LEU A 1 90 ? 3.524 -8.841 -3.914 1.00 97.06 90 LEU A CA 1
ATOM 719 C C . LEU A 1 90 ? 3.859 -9.527 -5.237 1.00 97.06 90 LEU A C 1
ATOM 721 O O . LEU A 1 90 ? 4.262 -8.861 -6.194 1.00 97.06 90 LEU A O 1
ATOM 725 N N . LYS A 1 91 ? 3.673 -10.848 -5.307 1.00 97.31 91 LYS A N 1
ATOM 726 C CA . LYS A 1 91 ? 3.881 -11.596 -6.544 1.00 97.31 91 LYS A CA 1
ATOM 727 C C . LYS A 1 91 ? 2.880 -11.192 -7.627 1.00 97.31 91 LYS A C 1
ATOM 729 O O . LYS A 1 91 ? 3.297 -10.983 -8.758 1.00 97.31 91 LYS A O 1
ATOM 734 N N . ALA A 1 92 ? 1.606 -11.001 -7.291 1.00 97.44 92 ALA A N 1
ATOM 735 C CA . ALA A 1 92 ? 0.594 -10.527 -8.234 1.00 97.44 92 ALA A CA 1
ATOM 736 C C . ALA A 1 92 ? 0.920 -9.124 -8.784 1.00 97.44 92 ALA A C 1
ATOM 738 O O . ALA A 1 92 ? 0.806 -8.893 -9.985 1.00 97.44 92 ALA A O 1
ATOM 739 N N . ILE A 1 93 ? 1.391 -8.203 -7.934 1.00 95.44 93 ILE A N 1
ATOM 740 C CA . ILE A 1 93 ? 1.851 -6.865 -8.350 1.00 95.44 93 ILE A CA 1
ATOM 741 C C . ILE A 1 93 ? 3.057 -6.965 -9.299 1.00 95.44 93 ILE A C 1
ATOM 743 O O . ILE A 1 93 ? 3.124 -6.248 -10.303 1.00 95.44 93 ILE A O 1
ATOM 747 N N . PHE A 1 94 ? 4.009 -7.849 -8.991 1.00 94.81 94 PHE A N 1
ATOM 748 C CA . PHE A 1 94 ? 5.191 -8.080 -9.819 1.00 94.81 94 PHE A CA 1
ATOM 749 C C . PHE A 1 94 ? 4.832 -8.694 -11.179 1.00 94.81 94 PHE A C 1
ATOM 751 O O . PHE A 1 94 ? 5.237 -8.160 -12.209 1.00 94.81 94 PHE A O 1
ATOM 758 N N . ASP A 1 95 ? 4.018 -9.753 -11.193 1.00 95.38 95 ASP A N 1
ATOM 759 C CA . ASP A 1 95 ? 3.557 -10.439 -12.407 1.00 95.38 95 ASP A CA 1
ATOM 760 C C . ASP A 1 95 ? 2.725 -9.508 -13.312 1.00 95.38 95 ASP A C 1
ATOM 762 O O . ASP A 1 95 ? 2.761 -9.625 -14.536 1.00 95.38 95 ASP A O 1
ATOM 766 N N . ALA A 1 96 ? 2.030 -8.527 -12.724 1.00 94.38 96 ALA A N 1
ATOM 767 C CA . ALA A 1 96 ? 1.335 -7.454 -13.436 1.00 94.38 96 ALA A CA 1
ATOM 768 C C . ALA A 1 96 ? 2.279 -6.409 -14.078 1.00 94.38 96 ALA A C 1
ATOM 770 O O . ALA A 1 96 ? 1.819 -5.467 -14.728 1.00 94.38 96 ALA A O 1
ATOM 771 N N . GLY A 1 97 ? 3.597 -6.547 -13.902 1.00 91.19 97 GLY A N 1
ATOM 772 C CA . GLY A 1 97 ? 4.614 -5.700 -14.524 1.00 91.19 97 GLY A CA 1
ATOM 773 C C . GLY A 1 97 ? 4.863 -4.370 -13.811 1.00 91.19 97 GLY A C 1
ATOM 774 O O . GLY A 1 97 ? 5.412 -3.449 -14.417 1.00 91.19 97 GLY A O 1
ATOM 775 N N . TYR A 1 98 ? 4.473 -4.235 -12.536 1.00 90.75 98 TYR A N 1
ATOM 776 C CA . TYR A 1 98 ? 4.692 -2.996 -11.775 1.00 90.75 98 TYR A CA 1
ATOM 777 C C . TYR A 1 98 ? 6.187 -2.687 -11.573 1.00 90.75 98 TYR A C 1
ATOM 779 O O . TYR A 1 98 ? 6.605 -1.528 -11.593 1.00 90.75 98 TYR A O 1
ATOM 787 N N . ALA A 1 99 ? 7.012 -3.725 -11.409 1.00 88.75 99 ALA A N 1
ATOM 788 C CA . ALA A 1 99 ? 8.454 -3.618 -11.230 1.00 88.75 99 ALA A CA 1
ATOM 789 C C . ALA A 1 99 ? 9.196 -4.681 -12.050 1.00 88.75 99 ALA A C 1
ATOM 791 O O . ALA A 1 99 ? 8.713 -5.793 -12.212 1.00 88.75 99 ALA A O 1
ATOM 792 N N . SER A 1 100 ? 10.397 -4.338 -12.524 1.00 89.31 100 SER A N 1
ATOM 793 C CA . SER A 1 100 ? 11.297 -5.247 -13.255 1.00 89.31 100 SER A CA 1
ATOM 794 C C . SER A 1 100 ? 12.425 -5.822 -12.388 1.00 89.31 100 SER A C 1
ATOM 796 O O . SER A 1 100 ? 13.080 -6.781 -12.778 1.00 89.31 100 SER A O 1
ATOM 798 N N . ASP A 1 101 ? 12.668 -5.238 -11.209 1.00 88.94 101 ASP A N 1
ATOM 799 C CA . ASP A 1 101 ? 13.755 -5.644 -10.311 1.00 88.94 101 ASP A CA 1
ATOM 800 C C . ASP A 1 101 ? 13.513 -7.069 -9.785 1.00 88.94 101 ASP A C 1
ATOM 802 O O . ASP A 1 101 ? 12.523 -7.273 -9.078 1.00 88.94 101 ASP A O 1
ATOM 806 N N . PRO A 1 102 ? 14.405 -8.043 -10.053 1.00 89.56 102 PRO A N 1
ATOM 807 C CA . PRO A 1 102 ? 14.212 -9.425 -9.615 1.00 89.56 102 PRO A CA 1
ATOM 808 C C . PRO A 1 102 ? 14.163 -9.572 -8.087 1.00 89.56 102 PRO A C 1
ATOM 810 O O . PRO A 1 102 ? 13.630 -10.555 -7.584 1.00 89.56 102 PRO A O 1
ATOM 813 N N . LYS A 1 103 ? 14.674 -8.589 -7.333 1.00 91.88 103 LYS A N 1
ATOM 814 C CA . LYS A 1 103 ? 14.624 -8.561 -5.863 1.00 91.88 103 LYS A CA 1
ATOM 815 C C . LYS A 1 103 ? 13.411 -7.809 -5.308 1.00 91.88 103 LYS A C 1
ATOM 817 O O . LYS A 1 103 ? 13.358 -7.554 -4.109 1.00 91.88 103 LYS A O 1
ATOM 822 N N . TYR A 1 104 ? 12.456 -7.398 -6.144 1.00 90.81 104 TYR A N 1
ATOM 823 C CA . TYR A 1 104 ? 11.311 -6.589 -5.716 1.00 90.81 104 TYR A CA 1
ATOM 824 C C . TYR A 1 104 ? 10.496 -7.260 -4.599 1.00 90.81 104 TYR A C 1
ATOM 826 O O . TYR A 1 104 ? 10.272 -6.659 -3.550 1.00 90.81 104 TYR A O 1
ATOM 834 N N . ILE A 1 105 ? 10.111 -8.523 -4.793 1.00 94.12 105 ILE A N 1
ATOM 835 C CA . ILE A 1 105 ? 9.311 -9.268 -3.811 1.00 94.12 105 ILE A CA 1
ATOM 836 C C . ILE A 1 105 ? 10.101 -9.455 -2.510 1.00 94.12 105 ILE A C 1
ATOM 838 O O . ILE A 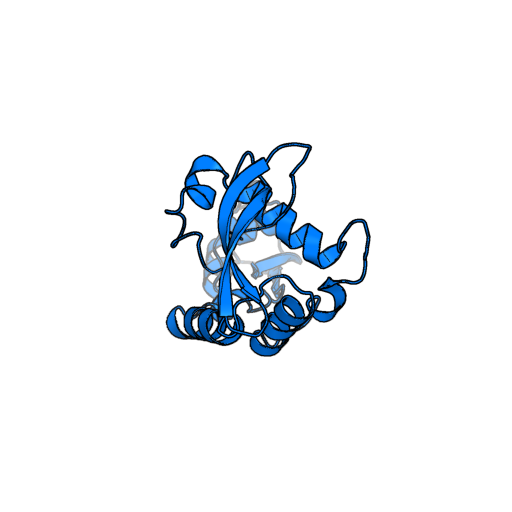1 105 ? 9.582 -9.163 -1.439 1.00 94.12 105 ILE A O 1
ATOM 842 N N . GLU A 1 106 ? 11.367 -9.875 -2.604 1.00 95.44 106 GLU A N 1
ATOM 843 C CA . GLU A 1 106 ? 12.253 -10.088 -1.448 1.00 95.44 106 GLU A CA 1
ATOM 844 C C . GLU A 1 106 ? 12.405 -8.815 -0.605 1.00 95.44 106 GLU A C 1
ATOM 846 O O . GLU A 1 106 ? 12.264 -8.845 0.615 1.00 95.44 106 GLU A O 1
ATOM 851 N N . LYS A 1 107 ? 12.651 -7.671 -1.252 1.00 92.81 107 LYS A N 1
ATOM 852 C CA . LYS A 1 107 ? 12.790 -6.380 -0.570 1.00 92.81 107 LYS A CA 1
ATOM 853 C C . LYS A 1 107 ? 11.493 -5.958 0.129 1.00 92.81 107 LYS A C 1
ATOM 855 O O . LYS A 1 107 ? 11.570 -5.453 1.246 1.00 92.81 107 LYS A O 1
ATOM 860 N N . LEU A 1 108 ? 10.322 -6.143 -0.501 1.00 94.38 108 LEU A N 1
ATOM 861 C CA . LEU A 1 108 ? 9.043 -5.724 0.099 1.00 94.38 108 LEU A CA 1
ATOM 862 C C . LEU A 1 108 ? 8.652 -6.664 1.234 1.00 94.38 108 LEU A C 1
ATOM 864 O O . LEU A 1 108 ? 8.221 -6.188 2.278 1.00 94.38 108 LEU A O 1
ATOM 868 N N . ALA A 1 109 ? 8.871 -7.968 1.067 1.00 96.19 109 ALA A N 1
ATOM 869 C CA . ALA A 1 109 ? 8.656 -8.942 2.126 1.00 96.19 109 ALA A CA 1
ATOM 870 C C . ALA A 1 109 ? 9.527 -8.629 3.352 1.00 96.19 109 ALA A C 1
ATOM 872 O O . ALA A 1 109 ? 8.992 -8.493 4.446 1.00 96.19 109 ALA A O 1
ATOM 873 N N . ASN A 1 110 ? 10.831 -8.389 3.162 1.00 95.00 110 ASN A N 1
ATOM 874 C CA . ASN A 1 110 ? 11.726 -7.996 4.254 1.00 95.00 110 ASN A CA 1
ATOM 875 C C . ASN A 1 110 ? 11.274 -6.703 4.947 1.00 95.00 110 ASN A C 1
ATOM 877 O O . ASN A 1 110 ? 11.344 -6.611 6.169 1.00 95.00 110 ASN A O 1
ATOM 881 N N . LEU A 1 111 ? 10.809 -5.695 4.200 1.00 92.88 111 LEU A N 1
ATOM 882 C CA . LEU A 1 111 ? 10.301 -4.452 4.790 1.00 92.88 111 LEU A CA 1
ATOM 883 C C . LEU A 1 111 ? 9.034 -4.690 5.628 1.00 92.88 111 LEU A C 1
ATOM 885 O O . LEU A 1 111 ? 8.948 -4.191 6.749 1.00 92.88 111 LEU A O 1
ATOM 889 N N . ILE A 1 112 ? 8.076 -5.454 5.095 1.00 94.19 112 ILE A N 1
ATOM 890 C CA . ILE A 1 112 ? 6.834 -5.818 5.791 1.00 94.19 112 ILE A CA 1
ATOM 891 C C . ILE A 1 112 ? 7.144 -6.566 7.090 1.00 94.19 112 ILE A C 1
ATOM 893 O O . ILE A 1 112 ? 6.605 -6.205 8.135 1.00 94.19 112 ILE A O 1
ATOM 897 N N . GLU A 1 113 ? 8.040 -7.554 7.036 1.00 95.31 113 GLU A N 1
ATOM 898 C CA . GLU A 1 113 ? 8.422 -8.383 8.183 1.00 95.31 113 GLU A CA 1
ATOM 899 C C . GLU A 1 113 ? 9.202 -7.577 9.239 1.00 95.31 113 GLU A C 1
ATOM 901 O O . GLU A 1 113 ? 8.851 -7.592 10.416 1.00 95.31 113 GLU A O 1
ATOM 906 N N . THR A 1 114 ? 10.230 -6.818 8.841 1.00 95.31 114 THR A N 1
ATOM 907 C CA . THR A 1 114 ? 11.092 -6.066 9.782 1.00 95.31 114 THR A CA 1
ATOM 908 C C . THR A 1 114 ? 10.424 -4.846 10.410 1.00 95.31 114 THR A C 1
ATOM 910 O O . THR A 1 114 ? 10.829 -4.428 11.494 1.00 95.31 114 THR A O 1
ATOM 913 N N . SER A 1 115 ? 9.415 -4.268 9.755 1.00 93.19 115 SER A N 1
ATOM 914 C CA . SER A 1 115 ? 8.661 -3.116 10.277 1.00 93.19 115 SER A CA 1
ATOM 915 C C . SER A 1 115 ? 7.322 -3.510 10.906 1.00 93.19 115 SER A C 1
ATOM 917 O O . SER A 1 115 ? 6.581 -2.629 11.360 1.00 93.19 115 SER A O 1
ATOM 919 N N . ASP A 1 116 ? 7.014 -4.813 10.937 1.00 93.12 116 ASP A N 1
ATOM 920 C CA . ASP A 1 116 ? 5.752 -5.364 11.433 1.00 93.12 116 ASP A CA 1
ATOM 921 C C . ASP A 1 116 ? 4.555 -4.620 10.819 1.00 93.12 116 ASP A C 1
ATOM 923 O O . ASP A 1 116 ? 3.786 -3.951 11.512 1.00 93.12 116 ASP A O 1
ATOM 927 N N . LEU A 1 117 ? 4.479 -4.605 9.482 1.00 92.06 117 LEU A N 1
ATOM 928 C CA . LEU A 1 117 ? 3.438 -3.863 8.756 1.00 92.06 117 LEU A CA 1
ATOM 929 C C . LEU A 1 117 ? 2.124 -4.639 8.658 1.00 92.06 117 LEU A C 1
ATOM 931 O O . LEU A 1 117 ? 1.080 -4.016 8.488 1.00 92.06 117 LEU A O 1
ATOM 935 N N . THR A 1 118 ? 2.149 -5.961 8.844 1.00 92.12 118 THR A N 1
ATOM 936 C CA . THR A 1 118 ? 0.938 -6.798 8.850 1.00 92.12 118 THR A CA 1
ATOM 937 C C . THR A 1 118 ? -0.032 -6.426 9.971 1.00 92.12 118 THR A C 1
ATOM 939 O O . THR A 1 118 ? -1.220 -6.701 9.858 1.00 92.12 118 THR A O 1
ATOM 942 N N . LYS A 1 119 ? 0.422 -5.718 11.018 1.00 87.56 119 LYS A N 1
ATOM 943 C CA . LYS A 1 119 ? -0.462 -5.134 12.046 1.00 87.56 119 LYS A CA 1
ATOM 944 C C . LYS A 1 119 ? -1.496 -4.148 11.486 1.00 87.56 119 LYS A C 1
ATOM 946 O O . LYS A 1 119 ? -2.472 -3.838 12.158 1.00 87.56 119 LYS A O 1
ATOM 951 N N . TYR A 1 120 ? -1.266 -3.613 10.285 1.00 87.38 120 TYR A N 1
ATOM 952 C CA . TYR A 1 120 ? -2.208 -2.737 9.588 1.00 87.38 120 TYR A CA 1
ATOM 953 C C . TYR A 1 120 ? -3.163 -3.504 8.659 1.00 87.38 120 TYR A C 1
ATOM 955 O O . TYR A 1 120 ? -4.154 -2.921 8.222 1.00 87.38 120 TYR A O 1
ATOM 963 N N . ASP A 1 121 ? -2.889 -4.785 8.384 1.00 85.12 121 ASP A N 1
ATOM 964 C CA . ASP A 1 121 ? -3.740 -5.670 7.574 1.00 85.12 121 ASP A CA 1
ATOM 965 C C . ASP A 1 121 ? -4.847 -6.330 8.408 1.00 85.12 121 ASP A C 1
ATOM 967 O O . ASP A 1 121 ? -5.759 -6.956 7.860 1.00 85.12 121 ASP A O 1
ATOM 971 N N . GLU A 1 122 ? -4.792 -6.188 9.737 1.00 78.38 122 GLU A N 1
ATOM 972 C CA . GLU A 1 122 ? -5.866 -6.612 10.625 1.00 78.38 122 GLU A CA 1
ATOM 973 C C . GLU A 1 122 ? -7.160 -5.901 10.212 1.00 78.38 122 GLU A C 1
ATOM 975 O O . GLU A 1 122 ? -7.344 -4.702 10.438 1.00 78.38 122 GLU A O 1
ATOM 980 N N . CYS A 1 123 ? -8.067 -6.654 9.576 1.00 62.47 123 CYS A N 1
ATOM 981 C CA . CYS A 1 123 ? -9.415 -6.185 9.300 1.00 62.47 123 CYS A CA 1
ATOM 982 C C . CYS A 1 123 ? -9.997 -5.702 10.622 1.00 62.47 123 CYS A C 1
ATOM 984 O O . CYS A 1 123 ? -10.136 -6.478 11.570 1.00 62.47 123 CYS A O 1
ATOM 986 N N . ILE A 1 124 ? -10.314 -4.412 10.687 1.00 65.25 124 ILE A N 1
ATOM 987 C CA . ILE A 1 124 ? -11.000 -3.857 11.840 1.00 65.25 124 ILE A CA 1
ATOM 988 C C . ILE A 1 124 ? -12.386 -4.504 11.835 1.00 65.25 124 ILE A C 1
ATOM 990 O O . ILE A 1 124 ? -13.269 -4.061 11.101 1.00 65.25 124 ILE A O 1
ATOM 994 N N . GLU A 1 125 ? -12.556 -5.608 12.568 1.00 69.38 125 GLU A N 1
ATOM 995 C CA . GLU A 1 125 ? -13.876 -6.188 12.779 1.00 69.38 125 GLU A CA 1
ATOM 996 C C . GLU A 1 125 ? -14.753 -5.078 13.335 1.00 69.38 125 GLU A C 1
ATOM 998 O O . GLU A 1 125 ? -14.447 -4.512 14.389 1.00 69.38 125 GLU A O 1
ATOM 1003 N N . GLU A 1 126 ? -15.814 -4.744 12.601 1.00 83.88 126 GLU A N 1
ATOM 1004 C CA . GLU A 1 126 ? -16.764 -3.763 13.084 1.00 83.88 126 GLU A CA 1
ATOM 1005 C C . GLU A 1 126 ? -17.502 -4.363 14.277 1.00 83.88 126 GLU A C 1
ATOM 1007 O O . GLU A 1 126 ? -18.468 -5.120 14.130 1.00 83.88 126 GLU A O 1
ATOM 1012 N N . VAL A 1 127 ? -17.034 -4.051 15.479 1.00 91.44 127 VAL A N 1
ATOM 1013 C CA . VAL A 1 127 ? -17.669 -4.525 16.701 1.00 91.44 127 VAL A CA 1
ATOM 1014 C C . VAL A 1 127 ? -18.726 -3.509 17.078 1.00 91.44 127 VAL A C 1
ATOM 1016 O O . VAL A 1 127 ? -18.458 -2.312 17.172 1.00 91.44 127 VAL A O 1
ATOM 1019 N N . TYR A 1 128 ? -19.940 -3.990 17.324 1.00 95.31 128 TYR A N 1
ATOM 1020 C CA . TYR A 1 128 ? -21.051 -3.153 17.749 1.00 95.31 128 TYR A CA 1
ATOM 1021 C C . TYR A 1 128 ? -21.457 -3.473 19.183 1.00 95.31 128 TYR A C 1
ATOM 1023 O O . TYR A 1 128 ? -21.590 -4.634 19.566 1.00 95.31 128 TYR A O 1
ATOM 1031 N N . HIS A 1 129 ? -21.710 -2.425 19.958 1.00 96.81 129 HIS A N 1
ATOM 1032 C CA . HIS A 1 129 ? -22.232 -2.503 21.312 1.00 96.81 129 HIS A CA 1
ATOM 1033 C C . HIS A 1 129 ? -23.649 -1.924 21.363 1.00 96.81 129 HIS A C 1
ATOM 1035 O O . HIS A 1 129 ? -23.925 -0.886 20.760 1.00 96.81 129 HIS A O 1
ATOM 1041 N N . ILE A 1 130 ? -24.548 -2.583 22.096 1.00 97.62 130 ILE A N 1
ATOM 1042 C CA . ILE A 1 130 ? -25.878 -2.048 22.408 1.00 97.62 130 ILE A CA 1
ATOM 1043 C C . ILE A 1 130 ? -25.796 -1.364 23.767 1.00 97.62 130 ILE A C 1
ATOM 1045 O O . ILE A 1 130 ? -25.665 -2.054 24.775 1.00 97.62 130 ILE A O 1
ATOM 1049 N N . VAL A 1 131 ? -25.872 -0.032 23.773 1.00 97.19 131 VAL A N 1
ATOM 1050 C CA . VAL A 1 131 ? -25.695 0.807 24.968 1.00 97.19 131 VAL A CA 1
ATOM 1051 C C . VAL A 1 131 ? -26.647 0.378 26.082 1.00 97.19 131 VAL A C 1
ATOM 1053 O O . VAL A 1 131 ? -27.865 0.301 25.899 1.00 97.19 131 VAL A O 1
ATOM 1056 N N . LYS A 1 132 ? -26.089 0.144 27.263 1.00 97.56 132 LYS A N 1
ATOM 1057 C CA . LYS A 1 132 ? -26.783 -0.205 28.499 1.00 97.56 132 LYS A CA 1
ATOM 1058 C C . LYS A 1 132 ? -26.772 0.976 29.463 1.00 97.56 132 LYS A C 1
ATOM 1060 O O . LYS A 1 132 ? -26.014 1.937 29.336 1.00 97.56 132 LYS A O 1
ATOM 1065 N N . LYS A 1 133 ? -27.656 0.919 30.460 1.00 95.81 133 LYS A N 1
ATOM 1066 C CA . LYS A 1 133 ? -27.703 1.934 31.516 1.00 95.81 133 LYS A CA 1
ATOM 1067 C C . LYS A 1 133 ? -26.360 1.966 32.257 1.00 95.81 133 LYS A C 1
ATOM 1069 O O . LYS A 1 133 ? -25.974 0.958 32.840 1.00 95.81 133 LYS A O 1
ATOM 1074 N N . GLY A 1 134 ? -25.714 3.133 32.279 1.00 93.94 134 GLY A N 1
ATOM 1075 C CA . GLY A 1 134 ? -24.421 3.348 32.939 1.00 93.94 134 GLY A CA 1
ATOM 1076 C C . GLY A 1 134 ? -23.216 3.348 31.996 1.00 93.94 134 GLY A C 1
ATOM 1077 O O . GLY A 1 134 ? -22.121 3.678 32.444 1.00 93.94 134 GLY A O 1
ATOM 1078 N N . ASP A 1 135 ? -23.406 3.039 30.713 1.00 96.94 135 ASP A N 1
ATOM 1079 C CA . ASP A 1 135 ? -22.332 3.155 29.731 1.00 96.94 135 ASP A CA 1
ATOM 1080 C C . ASP A 1 135 ? -21.961 4.616 29.464 1.00 96.94 135 ASP A C 1
ATOM 1082 O O . ASP A 1 135 ? -22.796 5.523 29.493 1.00 96.94 135 ASP A O 1
ATOM 1086 N N . SER A 1 136 ? -20.692 4.819 29.126 1.00 97.25 136 SER A N 1
ATOM 1087 C CA . SER A 1 136 ? -20.161 6.064 28.582 1.00 97.25 136 SER A CA 1
ATOM 1088 C C . SER A 1 136 ? -19.254 5.750 27.397 1.00 97.25 136 SER A C 1
ATOM 1090 O O . SER A 1 136 ? -18.650 4.675 27.330 1.00 97.25 136 SER A O 1
ATOM 1092 N N . VAL A 1 137 ? -19.091 6.700 26.471 1.00 96.50 137 VAL A N 1
ATOM 1093 C CA . VAL A 1 137 ? -18.171 6.516 25.335 1.00 96.50 137 VAL A CA 1
ATOM 1094 C C . VAL A 1 137 ? -16.736 6.271 25.815 1.00 96.50 137 VAL A C 1
ATOM 1096 O O . VAL A 1 137 ? -16.025 5.460 25.231 1.00 96.50 137 VAL A O 1
ATOM 1099 N N . SER A 1 138 ? -16.319 6.902 26.916 1.00 96.88 138 SER A N 1
ATOM 1100 C CA . SER A 1 138 ? -14.995 6.690 27.510 1.00 96.88 138 SER A CA 1
ATOM 1101 C C . SER A 1 138 ? -14.793 5.272 28.054 1.00 96.88 138 SER A C 1
ATOM 1103 O O . SER A 1 138 ? -13.731 4.686 27.835 1.00 96.88 138 SER A O 1
ATOM 1105 N N . ALA A 1 139 ? -15.798 4.698 28.723 1.00 96.88 139 ALA A N 1
ATOM 1106 C CA . ALA A 1 139 ? -15.734 3.332 29.235 1.00 96.88 139 ALA A CA 1
ATOM 1107 C C . ALA A 1 139 ? -15.757 2.302 28.097 1.00 96.88 139 ALA A C 1
ATOM 1109 O O . ALA A 1 139 ? -14.961 1.363 28.110 1.00 96.88 139 ALA A O 1
ATOM 1110 N N . LEU A 1 140 ? -16.610 2.514 27.088 1.00 96.31 140 LEU A N 1
ATOM 1111 C CA . LEU A 1 140 ? -16.690 1.654 25.907 1.00 96.31 140 LEU A CA 1
ATOM 1112 C C . LEU A 1 140 ? -15.386 1.689 25.098 1.00 96.31 140 LEU A C 1
ATOM 1114 O O . LEU A 1 140 ? -14.851 0.635 24.773 1.00 96.31 140 LEU A O 1
ATOM 1118 N N . ALA A 1 141 ? -14.815 2.871 24.857 1.00 95.62 141 ALA A N 1
ATOM 1119 C CA . ALA A 1 141 ? -13.521 3.023 24.189 1.00 95.62 141 ALA A CA 1
ATOM 1120 C C . ALA A 1 141 ? -12.432 2.174 24.868 1.00 95.62 141 ALA A C 1
ATOM 1122 O O . ALA A 1 141 ? -11.785 1.337 24.239 1.00 95.62 141 ALA A O 1
ATOM 1123 N N . LYS A 1 142 ? -12.305 2.301 26.195 1.00 95.44 142 LYS A N 1
ATOM 1124 C CA . LYS A 1 142 ? -11.345 1.516 26.977 1.00 95.44 142 LYS A CA 1
ATOM 1125 C C . LYS A 1 142 ? -11.620 0.010 26.914 1.00 95.44 142 LYS A C 1
ATOM 1127 O O . LYS A 1 142 ? -10.676 -0.764 26.802 1.00 95.44 142 LYS A O 1
ATOM 1132 N N . ALA A 1 143 ? -12.883 -0.404 27.009 1.00 94.94 143 ALA A N 1
ATOM 1133 C CA . ALA A 1 143 ? -13.266 -1.816 27.023 1.00 94.94 143 ALA A CA 1
ATOM 1134 C C . ALA A 1 143 ? -12.997 -2.521 25.684 1.00 94.94 143 ALA A C 1
ATOM 1136 O O . ALA A 1 143 ? -12.609 -3.686 25.679 1.00 94.94 143 ALA A O 1
ATOM 1137 N N . TYR A 1 144 ? -13.184 -1.814 24.567 1.00 92.19 144 TYR A N 1
ATOM 1138 C CA . TYR A 1 144 ? -13.054 -2.367 23.216 1.00 92.19 144 TYR A CA 1
ATOM 1139 C C . TYR A 1 144 ? -11.708 -2.060 22.541 1.00 92.19 144 TYR A C 1
ATOM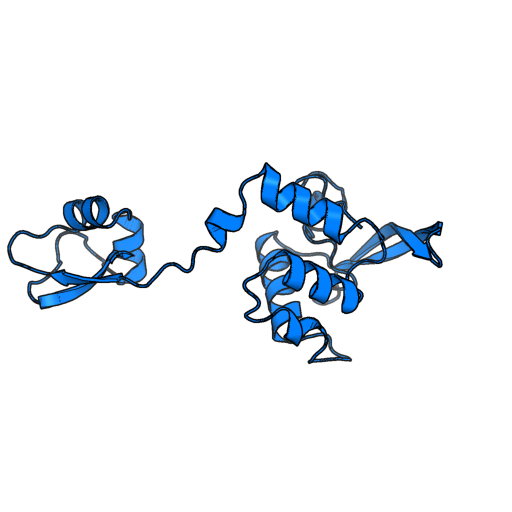 1141 O O . TYR A 1 144 ? -11.480 -2.489 21.411 1.00 92.19 144 TYR A O 1
ATOM 1149 N N . GLY A 1 145 ? -10.802 -1.354 23.226 1.00 89.94 145 GLY A N 1
ATOM 1150 C CA . GLY A 1 145 ? -9.490 -0.998 22.680 1.00 89.94 145 GLY A CA 1
ATOM 1151 C C . GLY A 1 145 ? -9.555 0.066 21.582 1.00 89.94 145 GLY 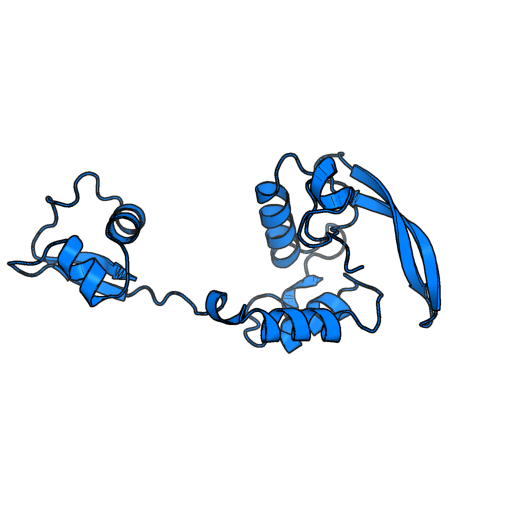A C 1
ATOM 1152 O O . GLY A 1 145 ? -8.707 0.086 20.695 1.00 89.94 145 GLY A O 1
ATOM 1153 N N . SER A 1 146 ? -10.560 0.939 21.627 1.00 91.44 146 SER A N 1
ATOM 1154 C CA . SER A 1 146 ? -10.721 2.084 20.729 1.00 91.44 146 SER A CA 1
ATOM 1155 C C . SER A 1 146 ? -10.582 3.406 21.487 1.00 91.44 146 SER A C 1
ATOM 1157 O O . SER A 1 146 ? -10.402 3.452 22.705 1.00 91.44 146 SER A O 1
ATOM 1159 N N . THR A 1 147 ? -10.620 4.521 20.764 1.00 94.75 147 THR A N 1
ATOM 1160 C CA . THR A 1 147 ? -10.616 5.872 21.337 1.00 94.75 147 THR A CA 1
ATOM 1161 C C . THR A 1 147 ? -12.006 6.495 21.277 1.00 94.75 147 THR A C 1
ATOM 1163 O O . THR A 1 147 ? -12.826 6.163 20.422 1.00 94.75 147 THR A O 1
ATOM 1166 N N . GLN A 1 148 ? -12.266 7.471 22.150 1.00 96.00 148 GLN A N 1
ATOM 1167 C CA . GLN A 1 148 ? -13.531 8.213 22.124 1.00 96.00 148 GLN A CA 1
ATOM 1168 C C . GLN A 1 148 ? -13.757 8.913 20.777 1.00 96.00 148 GLN A C 1
ATOM 1170 O O . GLN A 1 148 ? -14.877 8.913 20.279 1.00 96.00 148 GLN A O 1
ATOM 1175 N N . MET A 1 149 ? -12.692 9.448 20.165 1.00 92.88 149 MET A N 1
ATOM 1176 C CA . MET A 1 149 ? -12.759 10.092 18.848 1.00 92.88 149 MET A CA 1
ATOM 1177 C C . MET A 1 149 ? -13.097 9.099 17.735 1.00 92.88 149 MET A C 1
ATOM 1179 O O . MET A 1 149 ? -13.886 9.428 16.856 1.00 92.88 149 MET A O 1
ATOM 1183 N N . GLN A 1 150 ? -12.555 7.880 17.784 1.00 92.19 150 GLN A N 1
ATOM 1184 C CA . GLN A 1 150 ? -12.924 6.826 16.838 1.00 92.19 150 GLN A CA 1
ATOM 1185 C C . GLN A 1 150 ? -14.409 6.472 16.961 1.00 92.19 150 GLN A C 1
ATOM 1187 O O . GLN A 1 150 ? -15.127 6.535 15.967 1.00 92.19 150 GLN A O 1
ATOM 1192 N N . ILE A 1 151 ? -14.903 6.212 18.179 1.00 94.75 151 ILE A N 1
ATOM 1193 C CA . ILE A 1 151 ? -16.333 5.939 18.408 1.00 94.75 151 ILE A CA 1
ATOM 1194 C C . ILE A 1 151 ? -17.194 7.125 17.950 1.00 94.75 151 ILE A C 1
ATOM 1196 O O . ILE A 1 151 ? -18.241 6.922 17.336 1.00 94.75 151 ILE A O 1
ATOM 1200 N N . GLN A 1 152 ? -16.755 8.360 18.198 1.00 95.06 152 GLN A N 1
ATOM 1201 C CA . GLN A 1 152 ? -17.445 9.562 17.739 1.00 95.06 152 GLN A CA 1
ATOM 1202 C C . GLN A 1 152 ? -17.586 9.594 16.217 1.00 95.06 152 GLN A C 1
ATOM 1204 O O . GLN A 1 152 ? -18.693 9.758 15.708 1.00 95.06 152 GLN A O 1
ATOM 1209 N N . GLN A 1 153 ? -16.469 9.424 15.506 1.00 92.06 153 GLN A N 1
ATOM 1210 C CA . GLN A 1 153 ? -16.402 9.498 14.050 1.00 92.06 153 GLN A CA 1
ATOM 1211 C C . GLN A 1 153 ? -17.192 8.368 13.391 1.00 92.06 153 GLN A C 1
ATOM 1213 O O . GLN A 1 153 ? -17.979 8.628 12.486 1.00 92.06 153 GLN A O 1
ATOM 1218 N N . TRP A 1 154 ? -17.043 7.133 13.877 1.00 93.12 154 TRP A N 1
ATOM 1219 C CA . TRP A 1 154 ? -17.740 5.967 13.331 1.00 93.12 154 TRP A CA 1
ATOM 1220 C C . TRP A 1 154 ? -19.262 6.052 13.460 1.00 93.12 154 TRP A C 1
ATOM 1222 O O . TRP A 1 154 ? -19.976 5.500 12.629 1.00 93.12 154 TRP A O 1
ATOM 1232 N N . ASN A 1 155 ? -19.762 6.739 14.490 1.00 94.19 155 ASN A N 1
ATOM 1233 C CA . ASN A 1 155 ? -21.193 6.824 14.787 1.00 94.19 155 ASN A CA 1
ATOM 1234 C C . ASN A 1 155 ? -21.796 8.212 14.532 1.00 94.19 155 ASN A C 1
ATOM 1236 O O . ASN A 1 155 ? -22.972 8.419 14.829 1.00 94.19 155 ASN A O 1
ATOM 1240 N N . GLY A 1 156 ? -21.009 9.169 14.030 1.00 93.94 156 GLY A N 1
ATOM 1241 C CA . GLY A 1 156 ? -21.455 10.547 13.815 1.00 93.94 156 GLY A CA 1
ATOM 1242 C C . GLY A 1 156 ? -21.964 11.237 15.087 1.00 93.94 156 GLY A C 1
ATOM 1243 O O . GLY A 1 156 ? -22.930 11.997 15.027 1.00 93.94 156 GLY A O 1
ATOM 1244 N N . LEU A 1 157 ? -21.369 10.953 16.252 1.00 93.50 157 LEU A N 1
ATOM 1245 C CA . LEU A 1 157 ? -21.811 11.549 17.518 1.00 93.50 157 LEU A CA 1
ATOM 1246 C C . LEU A 1 157 ? -21.388 13.023 17.589 1.00 93.50 157 LEU A C 1
ATOM 1248 O O . LEU A 1 157 ? -20.204 13.349 17.532 1.00 93.50 157 LEU A O 1
ATOM 1252 N N . VAL A 1 158 ? -22.353 13.923 17.768 1.00 90.38 158 VAL A N 1
ATOM 1253 C CA . VAL A 1 158 ? -22.072 15.356 17.979 1.00 90.38 158 VAL A CA 1
ATOM 1254 C C . VAL A 1 158 ? -21.591 15.614 19.409 1.00 90.38 158 VAL A C 1
ATOM 1256 O O . VAL A 1 158 ? -20.673 16.400 19.619 1.00 90.38 158 VAL A O 1
ATOM 1259 N N . ASP A 1 159 ? -22.166 14.902 20.380 1.00 90.31 159 ASP A N 1
ATOM 1260 C CA . ASP A 1 159 ? -21.797 14.960 21.795 1.00 90.31 159 ASP A CA 1
ATOM 1261 C C . ASP A 1 159 ? -21.588 13.538 22.332 1.00 90.31 159 ASP A C 1
ATOM 1263 O O . ASP A 1 159 ? -22.452 12.666 22.197 1.00 90.31 159 ASP A O 1
ATOM 1267 N N . LEU A 1 160 ? -20.434 13.313 22.958 1.00 90.12 160 LEU A N 1
ATOM 1268 C CA . LEU A 1 160 ? -20.036 12.036 23.548 1.00 90.12 160 LEU A CA 1
ATOM 1269 C C . LEU A 1 160 ? -20.866 11.654 24.783 1.00 90.12 160 LEU A C 1
ATOM 1271 O O . LEU A 1 160 ? -20.887 10.485 25.166 1.00 90.12 160 LEU A O 1
ATOM 1275 N N . ASN A 1 161 ? -21.562 12.616 25.394 1.00 91.06 161 ASN A N 1
ATOM 1276 C CA . ASN A 1 161 ? -22.402 12.398 26.572 1.00 91.06 161 ASN A CA 1
ATOM 1277 C C . ASN A 1 161 ? -23.858 12.045 26.226 1.00 91.06 161 ASN A C 1
ATOM 1279 O O . ASN A 1 161 ? -24.622 11.686 27.119 1.00 91.06 161 ASN A O 1
ATOM 1283 N N . LEU A 1 162 ? -24.260 12.130 24.951 1.00 90.19 162 LEU A N 1
ATOM 1284 C CA . LEU A 1 162 ? -25.654 11.948 24.514 1.00 90.19 162 LEU A CA 1
ATOM 1285 C C . LEU A 1 162 ? -25.961 10.557 23.937 1.00 90.19 162 LEU A C 1
ATOM 1287 O O . LEU A 1 162 ? -26.889 10.403 23.138 1.00 90.19 162 LEU A O 1
ATOM 1291 N N . ILE A 1 163 ? -25.220 9.529 24.353 1.00 94.75 163 ILE A N 1
ATOM 1292 C CA . ILE A 1 163 ? -25.546 8.145 23.989 1.00 94.75 163 ILE A CA 1
ATOM 1293 C C . ILE A 1 163 ? -26.797 7.663 24.742 1.00 94.75 163 ILE A C 1
ATOM 1295 O O . ILE A 1 163 ? -27.007 7.995 25.909 1.00 94.75 163 ILE A O 1
ATOM 1299 N N . LYS A 1 164 ? -27.659 6.888 24.077 1.00 95.06 164 LYS A N 1
ATOM 1300 C CA . LYS A 1 164 ? -28.952 6.439 24.627 1.00 95.06 164 LYS A CA 1
ATOM 1301 C C . LYS A 1 164 ? -28.973 4.935 24.846 1.00 95.06 164 LYS A C 1
ATOM 1303 O O . LYS A 1 164 ? -28.457 4.188 24.026 1.00 95.06 164 LYS A O 1
ATOM 1308 N N . VAL A 1 165 ? -29.644 4.477 25.902 1.00 96.06 165 VAL A N 1
ATOM 1309 C CA . VAL A 1 165 ? -29.884 3.040 26.122 1.00 96.06 165 VAL A CA 1
ATOM 1310 C C . VAL A 1 165 ? -30.558 2.424 24.887 1.00 96.06 165 VAL A C 1
ATOM 1312 O O . VAL A 1 165 ? -31.459 3.028 24.307 1.00 96.06 165 VAL A O 1
ATOM 1315 N N . ASN A 1 166 ? -30.111 1.229 24.498 1.00 96.25 166 ASN A N 1
ATOM 1316 C CA . ASN A 1 166 ? -30.455 0.496 23.274 1.00 96.25 166 ASN A CA 1
ATOM 1317 C C . ASN A 1 166 ? -29.938 1.101 21.956 1.00 96.25 166 ASN A C 1
ATOM 1319 O O . ASN A 1 166 ? -30.229 0.565 20.887 1.00 96.25 166 ASN A O 1
ATOM 1323 N N . GLN A 1 167 ? -29.139 2.171 21.994 1.00 96.62 167 GLN A N 1
ATOM 1324 C CA . GLN A 1 167 ? -28.428 2.648 20.812 1.00 96.62 167 GLN A CA 1
ATOM 1325 C C . GLN A 1 167 ? -27.355 1.635 20.407 1.00 96.62 167 GLN A C 1
ATOM 1327 O O . GLN A 1 167 ? -26.552 1.201 21.232 1.00 96.62 167 GLN A O 1
ATOM 1332 N N . ARG A 1 168 ? -27.318 1.278 19.122 1.00 96.81 168 ARG A N 1
ATOM 1333 C CA . ARG A 1 168 ? -26.229 0.490 18.541 1.00 96.81 168 ARG A CA 1
ATOM 1334 C C . ARG A 1 168 ? -25.074 1.427 18.194 1.00 96.81 168 ARG A C 1
ATOM 1336 O O . ARG A 1 168 ? -25.248 2.307 17.357 1.00 96.81 168 ARG A O 1
ATOM 1343 N N . LEU A 1 169 ? -23.923 1.234 18.832 1.00 96.56 169 LEU A N 1
ATOM 1344 C CA . LEU A 1 169 ? -22.694 1.982 18.571 1.00 96.56 169 LEU A CA 1
ATOM 1345 C C . LEU A 1 169 ? -21.628 1.063 17.989 1.00 96.56 169 LEU A C 1
ATOM 1347 O O . LEU A 1 169 ? -21.369 -0.002 18.543 1.00 96.56 169 LEU A O 1
ATOM 1351 N N . ARG A 1 170 ? -20.973 1.495 16.913 1.00 95.56 170 ARG A N 1
ATOM 1352 C CA . ARG A 1 170 ? -19.706 0.924 16.463 1.00 95.56 170 ARG A CA 1
ATOM 1353 C C . ARG A 1 170 ? -18.609 1.288 17.466 1.00 95.56 170 ARG A C 1
ATOM 1355 O O . ARG A 1 170 ? -18.391 2.466 17.739 1.00 95.56 170 ARG A O 1
ATOM 1362 N N . VAL A 1 171 ? -17.954 0.284 18.036 1.00 94.31 171 VAL A N 1
ATOM 1363 C CA . VAL A 1 171 ? -16.934 0.420 19.090 1.00 94.31 171 VAL A CA 1
ATOM 1364 C C . VAL A 1 171 ? -15.560 -0.104 18.674 1.00 94.31 171 VAL A C 1
ATOM 1366 O O . VAL A 1 171 ? -14.588 0.153 19.384 1.00 94.31 171 VAL A O 1
ATOM 1369 N N . LYS A 1 172 ? -15.470 -0.771 17.521 1.00 88.56 172 LYS A N 1
ATOM 1370 C CA . LYS A 1 172 ? -14.251 -1.128 16.786 1.00 88.56 172 LYS A CA 1
ATOM 1371 C C . LYS A 1 172 ? -14.590 -1.065 15.292 1.00 88.56 172 LYS A C 1
ATOM 1373 O O . LYS A 1 172 ? -15.765 -1.342 14.972 1.00 88.56 172 LYS A O 1
#
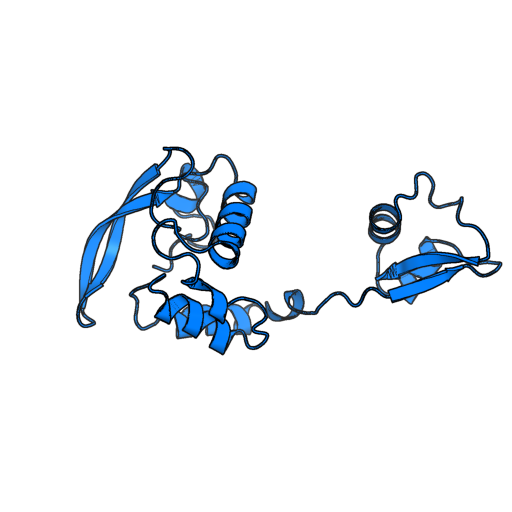
Organism: NCBI:txid1478

Radius of gyration: 21.4 Å; chains: 1; bounding box: 51×31×55 Å

pLDDT: mean 90.01, std 9.99, range [41.16, 97.81]

Foldseek 3Di:
DQDCPCQPHCCCPVQVQNLQAFDEDVNDWDWDWDWAADVNDTDTDTTIGYGDPHVVVNVVVVVCCLCQPDPVDRCLNPQLPPDLPVLSNQVSCVVSPVGRNPCSSVVVVCVCVVVVVCVVVPDPPQDKDQDDPPDFLCVLLVVLVHDSVVQCVQAVPPDRHPDDGRDITRSD

Sequence (172 aa):
MFGDGYGTSFLANQGKNIFGTKGDFKGESVIIQTIEYVNGAPVQVWNKFRKYPTWEESLRDLANLYVKGTSWNRSLYTAVIGEQDYKKALKAIFDAGYASDPKYIEKLANLIETSDLTKYDECIEEVYHIVKKGDSVSALAKAYGSTQMQIQQWNGLVDLNLIKVNQRLRVK

InterPro domains:
  IPR002901 Mannosyl-glycoprotein endo-beta-N-acetylglucosamidase-like domain [PF01832] (5-116)
  IPR002901 Mannosyl-glycoprotein endo-beta-N-acetylglucosamidase-like domain [SM00047] (4-121)
  IPR018392 LysM domain [PF01476] (129-172)
  IPR018392 LysM domain [PS51782] (127-171)
  IPR018392 LysM domain [SM00257] (128-172)
  IPR018392 LysM domain [cd00118] (127-171)
  IPR036779 LysM domain superfamily [G3DSA:3.10.350.10] (125-172)
  IPR036779 LysM domain superfamily [SSF54106] (127-171)
  IPR051056 Glycosyl Hydrolase Family 73 [PTHR33308] (6-143)

Secondary structure (DSSP, 8-state):
---STTTTSHHHHTS--SS--BS-BTTBEEEEEEEEEETTEEEEEEEEEE--SSHHHHHHHHHHHHHH--SS-TTTTGGGTT---HHHHHHHHHHTTS---TTHHHHHHHHHHHTT-GGGTS-----EEE--TT--HHHHHHHHT--HHHHHHHHT-S-TT---TT-EEE--